Protein AF-A0A6G8BZD3-F1 (afdb_monomer_lite)

Radius of gyration: 22.57 Å; chains: 1; bounding box: 46×23×69 Å

Sequence (171 aa):
MNISAGTRIGGVKNSGDALTTGIAVEINNLGTISGGGGKGGWGETTYVDRAGVSDRMYGTGGGGGDGQGFNDASSLSVVPATGGGAGTYVKQSGPVVGGTTAPSAQGGNGGGGGAWGVAGSAGQAGSVGGDYYAAGVSQAAISGTAPGNAVNGNSKVTWIAMGTRLGGLIN

Secondary structure (DSSP, 8-state):
-EE-TT-EEEPBTTT--S-B-SS-EEEEESSEEEPPPPPPPPPPEEEEEPTT---EEEEPPPPPPPPSEESSTT--PEEPP-PPPPPPEEE--S--SSSSS--EEEPPPPPPPP-TT-PPPPPPP-EEESS-SEEEEEE---PPPPPPPSEESGGGEEEEE--EEES-EE-

Structure (mmCIF, N/CA/C/O backbone):
data_AF-A0A6G8BZD3-F1
#
_entry.id   AF-A0A6G8BZD3-F1
#
loop_
_atom_site.group_PDB
_atom_site.id
_atom_site.type_symbol
_atom_site.label_atom_id
_atom_site.label_alt_id
_atom_site.label_comp_id
_atom_site.label_asym_id
_atom_site.label_entity_id
_atom_site.label_seq_id
_atom_sit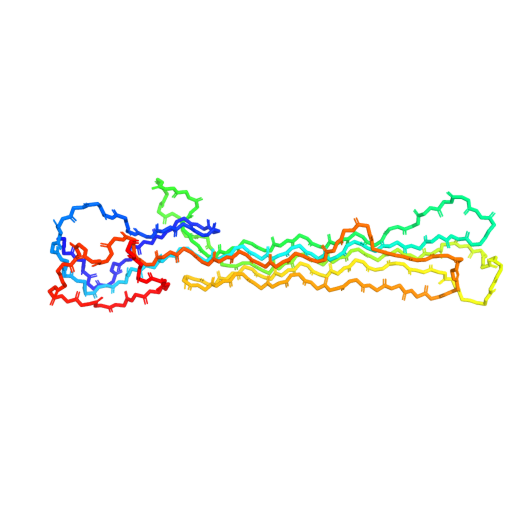e.pdbx_PDB_ins_code
_atom_site.Cartn_x
_atom_site.Cartn_y
_atom_site.Cartn_z
_atom_site.occupancy
_atom_site.B_iso_or_equiv
_atom_site.auth_seq_id
_atom_site.auth_comp_id
_atom_site.auth_asym_id
_atom_site.auth_atom_id
_atom_site.pdbx_PDB_model_num
ATOM 1 N N . MET A 1 1 ? -15.707 0.161 27.198 1.00 89.62 1 MET A N 1
ATOM 2 C CA . MET A 1 1 ? -16.344 0.309 25.870 1.00 89.62 1 MET A CA 1
ATOM 3 C C . MET A 1 1 ? -17.023 -1.001 25.498 1.00 89.62 1 MET A C 1
ATOM 5 O O . MET A 1 1 ? -16.377 -2.036 25.573 1.00 89.62 1 MET A O 1
ATOM 9 N N . ASN A 1 2 ? -18.301 -0.961 25.113 1.00 94.00 2 ASN A N 1
ATOM 10 C CA . ASN A 1 2 ? -19.038 -2.127 24.614 1.00 94.00 2 ASN A CA 1
ATOM 11 C C . ASN A 1 2 ? -19.233 -1.984 23.100 1.00 94.00 2 ASN A C 1
ATOM 13 O O . ASN A 1 2 ? -19.774 -0.974 22.658 1.00 94.00 2 ASN A O 1
ATOM 17 N N . ILE A 1 3 ? -18.798 -2.974 22.322 1.00 95.00 3 ILE A N 1
ATOM 18 C CA . ILE A 1 3 ? -18.947 -3.008 20.862 1.00 95.00 3 ILE A CA 1
ATOM 19 C C . ILE A 1 3 ? -19.894 -4.156 20.531 1.00 95.00 3 ILE A C 1
ATOM 21 O O . ILE A 1 3 ? -19.581 -5.311 20.815 1.00 95.00 3 ILE A O 1
ATOM 25 N N . SER A 1 4 ? -21.055 -3.842 19.958 1.00 94.75 4 SER A N 1
ATOM 26 C CA . SER A 1 4 ? -22.074 -4.836 19.616 1.00 94.75 4 SER A CA 1
ATOM 27 C C . SER A 1 4 ? -21.682 -5.709 18.427 1.00 94.75 4 SER A C 1
ATOM 29 O O . SER A 1 4 ? -20.919 -5.305 17.545 1.00 94.75 4 SER A O 1
ATOM 31 N N . ALA A 1 5 ? -22.276 -6.903 18.373 1.00 90.19 5 ALA A N 1
ATOM 32 C CA . ALA A 1 5 ? -22.236 -7.749 17.190 1.00 90.19 5 ALA A CA 1
ATOM 33 C C . ALA A 1 5 ? -22.790 -6.979 15.976 1.00 90.19 5 ALA A C 1
ATOM 35 O O . ALA A 1 5 ? -23.828 -6.327 16.065 1.00 90.19 5 ALA A O 1
ATOM 36 N N . GLY A 1 6 ? -22.066 -7.011 14.856 1.00 89.12 6 GLY A N 1
ATOM 37 C CA . GLY A 1 6 ? -22.382 -6.236 13.648 1.00 89.12 6 GLY A CA 1
ATOM 38 C C . GLY A 1 6 ? -21.760 -4.835 13.590 1.00 89.12 6 GLY A C 1
ATOM 39 O O . GLY A 1 6 ? -21.728 -4.234 12.519 1.00 89.12 6 GLY A O 1
ATOM 40 N N . THR A 1 7 ? -21.197 -4.324 14.690 1.00 93.50 7 THR A N 1
ATOM 41 C CA . THR A 1 7 ? -20.481 -3.040 14.690 1.00 93.50 7 THR A CA 1
ATOM 42 C C . THR A 1 7 ? -19.028 -3.216 14.257 1.00 93.50 7 THR A C 1
ATOM 44 O O . THR A 1 7 ? -18.340 -4.151 14.678 1.00 93.50 7 THR A O 1
ATOM 47 N N . ARG A 1 8 ? -18.540 -2.271 13.444 1.00 93.38 8 ARG A N 1
ATOM 48 C CA . ARG A 1 8 ? -17.123 -2.123 13.109 1.00 93.38 8 ARG A CA 1
ATOM 49 C C . ARG A 1 8 ? -16.591 -0.798 13.645 1.00 93.38 8 ARG A C 1
ATOM 51 O O . ARG A 1 8 ? -17.110 0.252 13.285 1.00 93.38 8 ARG A O 1
ATOM 58 N N . ILE A 1 9 ? -15.518 -0.865 14.425 1.00 94.56 9 ILE A N 1
ATOM 59 C CA . ILE A 1 9 ? -14.595 0.256 14.621 1.00 94.56 9 ILE A CA 1
ATOM 60 C C . ILE A 1 9 ? -13.460 0.058 13.622 1.00 94.56 9 ILE A C 1
ATOM 62 O O . ILE A 1 9 ? -12.930 -1.047 13.490 1.00 94.56 9 ILE A O 1
ATOM 66 N N . GLY A 1 10 ? -13.102 1.094 12.877 1.00 95.56 10 GLY A N 1
ATOM 67 C CA . GLY A 1 10 ? -12.102 0.969 11.829 1.00 95.56 10 GLY A CA 1
ATOM 68 C C . GLY A 1 10 ? -11.265 2.221 11.668 1.00 95.56 10 GLY A C 1
ATOM 69 O O . GLY A 1 10 ? -11.707 3.314 12.005 1.00 95.56 10 GLY A O 1
ATOM 70 N N . GLY A 1 11 ? -10.055 2.036 11.159 1.00 97.19 11 GLY A N 1
ATOM 71 C CA . GLY A 1 11 ? -9.156 3.126 10.823 1.00 97.19 11 GLY A CA 1
ATOM 72 C C . GLY A 1 11 ? -9.443 3.773 9.467 1.00 97.19 11 GLY A C 1
ATOM 73 O O . GLY A 1 11 ? -10.165 3.243 8.615 1.00 97.19 11 GLY A O 1
ATOM 74 N N . VAL A 1 12 ? -8.834 4.937 9.258 1.00 97.56 12 VAL A N 1
ATOM 75 C CA . VAL A 1 12 ? -8.816 5.624 7.959 1.00 97.56 12 VAL A CA 1
ATOM 76 C C . VAL A 1 12 ? -8.034 4.788 6.942 1.00 97.56 12 VAL A C 1
ATOM 78 O O . VAL A 1 12 ? -7.078 4.095 7.299 1.00 97.56 12 VAL A O 1
ATOM 81 N N . LYS A 1 13 ? -8.438 4.833 5.670 1.00 97.12 13 LYS A N 1
ATOM 82 C CA . LYS A 1 13 ? -7.717 4.164 4.578 1.00 97.12 13 LYS A CA 1
ATOM 83 C C . LYS A 1 13 ? -6.250 4.593 4.528 1.00 97.12 13 LYS A C 1
ATOM 85 O O . LYS A 1 13 ? -5.913 5.698 4.944 1.00 97.12 13 LYS A O 1
ATOM 90 N N . ASN A 1 14 ? -5.395 3.749 3.953 1.00 97.50 14 ASN A N 1
ATOM 91 C CA . ASN A 1 14 ? -3.958 4.005 3.830 1.00 97.50 14 ASN A CA 1
ATOM 92 C C . ASN A 1 14 ? -3.271 4.173 5.200 1.00 97.50 14 ASN A C 1
ATOM 94 O O . ASN A 1 14 ? -2.586 5.165 5.427 1.00 97.50 14 ASN A O 1
ATOM 98 N N . SER A 1 15 ? -3.428 3.170 6.074 1.00 95.69 15 SER A N 1
ATOM 99 C CA . SER A 1 15 ? -2.678 3.003 7.338 1.00 95.69 15 SER A CA 1
ATOM 100 C C . SER A 1 15 ? -3.249 3.627 8.627 1.00 95.69 15 SER A C 1
ATOM 102 O O . SER A 1 15 ? -2.526 3.718 9.614 1.00 95.69 15 SER A O 1
ATOM 104 N N . GLY A 1 16 ? -4.523 4.028 8.689 1.00 97.19 16 GLY A N 1
ATOM 105 C CA . GLY A 1 16 ? -5.098 4.572 9.929 1.00 97.19 16 GLY A CA 1
ATOM 106 C C . GLY A 1 16 ? -5.303 3.517 11.025 1.00 97.19 16 GLY A C 1
ATOM 107 O O . GLY A 1 16 ? -5.846 2.447 10.758 1.00 97.19 16 GLY A O 1
ATOM 108 N N . ASP A 1 17 ? -4.929 3.817 12.269 1.00 97.69 17 ASP A N 1
ATOM 109 C CA . ASP A 1 17 ? -5.267 2.978 13.427 1.00 97.69 17 ASP A CA 1
ATOM 110 C C . ASP A 1 17 ? -6.777 3.049 13.724 1.00 97.69 17 ASP A C 1
ATOM 112 O O . ASP A 1 17 ? -7.412 4.084 13.521 1.00 97.69 17 ASP A O 1
ATOM 116 N N . ALA A 1 18 ? -7.372 1.952 14.200 1.00 96.38 18 ALA A N 1
ATOM 117 C CA . ALA A 1 18 ? -8.799 1.924 14.544 1.00 96.38 18 ALA A CA 1
ATOM 118 C C . ALA A 1 18 ? -9.091 2.427 15.959 1.00 96.38 18 ALA A C 1
ATOM 120 O O . ALA A 1 18 ? -10.108 3.075 16.195 1.00 96.38 18 ALA A O 1
ATOM 121 N N . LEU A 1 19 ? -8.216 2.097 16.906 1.00 95.38 19 LEU A N 1
ATOM 122 C CA . LEU A 1 19 ? -8.323 2.510 18.295 1.00 95.38 19 LEU A CA 1
ATOM 123 C C . LEU A 1 19 ? -6.937 2.875 18.814 1.00 95.38 19 LEU A C 1
ATOM 125 O O . LEU A 1 19 ? -6.023 2.054 18.758 1.00 95.38 19 LEU A O 1
ATOM 129 N N . THR A 1 20 ? -6.828 4.060 19.403 1.00 95.94 20 THR A N 1
ATOM 130 C CA . THR A 1 20 ? -5.627 4.512 20.106 1.00 95.94 20 THR A CA 1
ATOM 131 C C . THR A 1 20 ? -6.003 4.862 21.535 1.00 95.94 20 THR A C 1
ATOM 133 O O . THR A 1 20 ? -6.935 5.634 21.759 1.00 95.94 20 THR A O 1
ATOM 136 N N . THR A 1 21 ? -5.289 4.304 22.512 1.00 95.81 21 THR A N 1
ATOM 137 C CA . THR A 1 21 ? -5.482 4.644 23.924 1.00 95.81 21 THR A CA 1
ATOM 138 C C . THR A 1 21 ? -4.155 4.858 24.639 1.00 95.81 21 THR A C 1
ATOM 140 O O . THR A 1 21 ? -3.238 4.050 24.540 1.00 95.81 21 THR A O 1
ATOM 143 N N . GLY A 1 22 ? -4.065 5.950 25.399 1.00 95.81 22 GLY A N 1
ATOM 144 C CA . GLY A 1 22 ? -2.954 6.215 26.321 1.00 95.81 22 GLY A CA 1
ATOM 145 C C . GLY A 1 22 ? -3.276 5.872 27.778 1.00 95.81 22 GLY A C 1
ATOM 146 O O . GLY A 1 22 ? -2.416 6.007 28.646 1.00 95.81 22 GLY A O 1
ATOM 147 N N . ILE A 1 23 ? -4.510 5.448 28.063 1.00 96.25 23 ILE A N 1
ATOM 148 C CA . ILE A 1 23 ? -5.018 5.217 29.420 1.00 96.25 23 ILE A CA 1
ATOM 149 C C . ILE A 1 23 ? -5.613 3.819 29.554 1.00 96.25 23 ILE A C 1
ATOM 151 O O . ILE A 1 23 ? -5.975 3.187 28.560 1.00 96.25 23 ILE A O 1
ATOM 155 N N . ALA A 1 24 ? -5.713 3.346 30.798 1.00 97.62 24 ALA A N 1
ATOM 156 C CA . ALA A 1 24 ? -6.347 2.072 31.097 1.00 97.62 24 ALA A CA 1
ATOM 157 C C . ALA A 1 24 ? -7.824 2.098 30.675 1.00 97.62 24 ALA A C 1
ATOM 159 O O . ALA A 1 24 ? -8.573 2.985 31.088 1.00 97.62 24 ALA A O 1
ATOM 160 N N . VAL A 1 25 ? -8.235 1.134 29.855 1.00 96.88 25 VAL A N 1
ATOM 161 C CA . VAL A 1 25 ? -9.616 0.993 29.382 1.00 96.88 25 VAL A CA 1
ATOM 162 C C . VAL A 1 25 ? -10.051 -0.460 29.430 1.00 96.88 25 VAL A C 1
ATOM 164 O O . VAL A 1 25 ? -9.270 -1.366 29.160 1.00 96.88 25 VAL A O 1
ATOM 167 N N . GLU A 1 26 ? -11.329 -0.682 29.712 1.00 98.06 26 GLU A N 1
ATOM 168 C CA . GLU A 1 26 ? -11.944 -2.001 29.596 1.00 98.06 26 GLU A CA 1
ATOM 169 C C . GLU A 1 26 ? -12.758 -2.082 28.306 1.00 98.06 26 GLU A C 1
ATOM 171 O O . GLU A 1 26 ? -13.543 -1.174 28.004 1.00 98.06 26 GLU A O 1
ATOM 176 N N . ILE A 1 27 ? -12.588 -3.149 27.524 1.00 97.44 27 ILE A N 1
ATOM 177 C CA . ILE A 1 27 ? -13.272 -3.324 26.238 1.00 97.44 27 ILE A CA 1
ATOM 178 C C . ILE A 1 27 ? -13.949 -4.687 26.163 1.00 97.44 27 ILE A C 1
ATOM 180 O O . ILE A 1 27 ? -13.316 -5.731 26.288 1.00 97.44 27 ILE A O 1
ATOM 184 N N . ASN A 1 28 ? -15.247 -4.664 25.885 1.00 97.81 28 ASN A N 1
ATOM 185 C CA . ASN A 1 28 ? -16.045 -5.823 25.525 1.00 97.81 28 ASN A CA 1
ATOM 186 C C . ASN A 1 28 ? -16.345 -5.764 24.023 1.00 97.81 28 ASN A C 1
ATOM 188 O O . ASN A 1 28 ? -17.261 -5.056 23.594 1.00 97.81 28 ASN A O 1
ATOM 192 N N . ASN A 1 29 ? -15.531 -6.446 23.217 1.00 97.12 29 ASN A N 1
ATOM 193 C CA . ASN A 1 29 ? -15.680 -6.465 21.770 1.00 97.12 29 ASN A CA 1
ATOM 194 C C . ASN A 1 29 ? -16.446 -7.708 21.307 1.00 97.12 29 ASN A C 1
ATOM 196 O O . ASN A 1 29 ? -15.890 -8.804 21.269 1.00 97.12 29 ASN A O 1
ATOM 200 N N . LEU A 1 30 ? -17.702 -7.524 20.901 1.00 97.56 30 LEU A N 1
ATOM 201 C CA . LEU A 1 30 ? -18.504 -8.547 20.220 1.00 97.56 30 LEU A CA 1
ATOM 202 C C . LEU A 1 30 ? -18.568 -8.317 18.699 1.00 97.56 30 LEU A C 1
ATOM 204 O O . LEU A 1 30 ? -19.199 -9.093 17.984 1.00 97.56 30 LEU A O 1
ATOM 208 N N . GLY A 1 31 ? -17.937 -7.247 18.208 1.00 96.94 31 GLY A N 1
ATOM 209 C CA . GLY A 1 31 ? -17.882 -6.865 16.801 1.00 96.94 31 GLY A CA 1
ATOM 210 C C . GLY A 1 31 ? -16.475 -6.989 16.214 1.00 96.94 31 GLY A C 1
ATOM 211 O O . GLY A 1 31 ? -15.721 -7.922 16.518 1.00 96.94 31 GLY A O 1
ATOM 212 N N . THR A 1 32 ? -16.127 -6.032 15.350 1.00 97.38 32 THR A N 1
ATOM 213 C CA . THR A 1 32 ? -14.839 -5.994 14.648 1.00 97.38 32 THR A CA 1
ATOM 214 C C . THR A 1 32 ? -14.105 -4.678 14.895 1.00 97.38 32 THR A C 1
ATOM 216 O O . THR A 1 32 ? -14.668 -3.607 14.691 1.00 97.38 32 THR A O 1
ATOM 219 N N . ILE A 1 33 ? -12.826 -4.752 15.259 1.00 97.75 33 ILE A N 1
ATOM 220 C CA . ILE A 1 33 ? -11.905 -3.608 15.295 1.00 97.75 33 ILE A CA 1
ATOM 221 C C . ILE A 1 33 ? -10.877 -3.801 14.176 1.00 97.75 33 ILE A C 1
ATOM 223 O O . ILE A 1 33 ? -10.327 -4.893 14.025 1.00 97.75 33 ILE A O 1
ATOM 227 N N . SER A 1 34 ? -10.637 -2.808 13.323 1.00 97.69 34 SER A N 1
ATOM 228 C CA . SER A 1 34 ? -9.767 -3.008 12.155 1.00 97.69 34 SER A CA 1
ATOM 229 C C . SER A 1 34 ? -8.984 -1.783 11.735 1.00 97.69 34 SER A C 1
ATOM 231 O O . SER A 1 34 ? -9.573 -0.813 11.269 1.00 97.69 34 SER A O 1
ATOM 233 N N . GLY A 1 35 ? -7.659 -1.850 11.814 1.00 98.12 35 GLY A N 1
ATOM 234 C CA . GLY A 1 35 ? -6.822 -0.807 11.230 1.00 98.12 35 GLY A CA 1
ATOM 235 C C . GLY A 1 35 ? -7.028 -0.727 9.718 1.00 98.12 35 GLY A C 1
ATOM 236 O O . GLY A 1 35 ? -7.337 -1.732 9.075 1.00 98.12 35 GLY A O 1
ATOM 237 N N . GLY A 1 36 ? -6.895 0.463 9.143 1.00 98.19 36 GLY A N 1
ATOM 238 C CA . GLY A 1 36 ? -6.984 0.669 7.703 1.00 98.19 36 GLY A CA 1
ATOM 239 C C . GLY A 1 36 ? -5.951 -0.168 6.950 1.00 98.19 36 GLY A C 1
ATOM 240 O O . GLY A 1 36 ? -4.861 -0.445 7.446 1.00 98.19 36 GLY A O 1
ATOM 241 N N . GLY A 1 37 ? -6.287 -0.584 5.738 1.00 98.62 37 GLY A N 1
ATOM 242 C CA . GLY A 1 37 ? -5.349 -1.237 4.837 1.00 98.62 37 GLY A CA 1
ATOM 243 C C . GLY A 1 37 ? -4.225 -0.297 4.413 1.00 98.62 37 GLY A C 1
ATOM 244 O O . GLY A 1 37 ? -4.409 0.921 4.334 1.00 98.62 37 GLY A O 1
ATOM 245 N N . GLY A 1 38 ? -3.054 -0.865 4.144 1.00 98.50 38 GLY A N 1
ATOM 246 C CA . GLY A 1 38 ? -1.904 -0.123 3.638 1.00 98.50 38 GLY A CA 1
ATOM 247 C C . GLY A 1 38 ? -2.089 0.305 2.180 1.00 98.50 38 GLY A C 1
ATOM 248 O O . GLY A 1 38 ? -2.767 -0.369 1.402 1.00 98.50 38 GLY A O 1
ATOM 249 N N . LYS A 1 39 ? -1.473 1.422 1.795 1.00 98.44 39 LYS A N 1
ATOM 250 C CA . LYS A 1 39 ? -1.449 1.902 0.411 1.00 98.44 39 LYS A CA 1
ATOM 251 C C . LYS A 1 39 ? -0.517 1.031 -0.426 1.00 98.44 39 LYS A C 1
ATOM 253 O O . LYS A 1 39 ? 0.554 0.647 0.037 1.00 98.44 39 LYS A O 1
ATOM 258 N N . GLY A 1 40 ? -0.900 0.741 -1.662 1.00 98.62 40 GLY A N 1
ATOM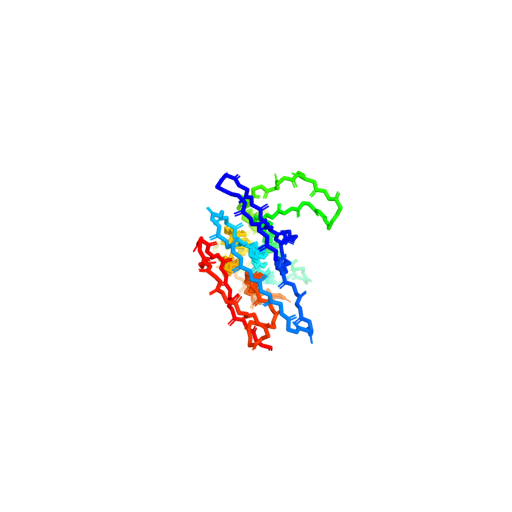 259 C CA . GLY A 1 40 ? -0.025 0.089 -2.627 1.00 98.62 40 GLY A CA 1
ATOM 260 C C . GLY A 1 40 ? 1.204 0.938 -2.961 1.00 98.62 40 GLY A C 1
ATOM 261 O O . GLY A 1 40 ? 1.167 2.169 -2.906 1.00 98.62 40 GLY A O 1
ATOM 262 N N . GLY A 1 41 ? 2.302 0.271 -3.299 1.00 98.31 41 GLY A N 1
ATOM 263 C CA . GLY A 1 41 ? 3.550 0.910 -3.698 1.00 98.31 41 GLY A CA 1
ATOM 264 C C . GLY A 1 41 ? 3.534 1.437 -5.136 1.00 98.31 41 GLY A C 1
ATOM 265 O O . GLY A 1 41 ? 2.703 1.032 -5.948 1.00 98.31 41 GLY A O 1
ATOM 266 N N . TRP A 1 42 ? 4.460 2.335 -5.468 1.00 98.25 42 TRP A N 1
ATOM 267 C CA . TRP A 1 42 ? 4.628 2.853 -6.832 1.00 98.25 42 TRP A CA 1
ATOM 268 C C . TRP A 1 42 ? 5.469 1.901 -7.679 1.00 98.25 42 TRP A C 1
ATOM 270 O O . TRP A 1 42 ? 6.456 1.351 -7.189 1.00 98.25 42 TRP A O 1
ATOM 280 N N . GLY A 1 43 ? 5.089 1.719 -8.943 1.00 98.44 43 GLY A N 1
ATOM 281 C CA . GLY A 1 43 ? 5.901 0.991 -9.913 1.00 98.44 43 GLY A CA 1
ATOM 282 C C . GLY A 1 43 ? 7.180 1.746 -10.275 1.00 98.44 43 GLY A C 1
ATOM 283 O O . GLY A 1 43 ? 7.268 2.964 -10.119 1.00 98.44 43 GLY A O 1
ATOM 284 N N . GLU A 1 44 ? 8.180 1.020 -10.760 1.00 98.44 44 GLU A N 1
ATOM 285 C CA . GLU A 1 44 ? 9.458 1.595 -11.185 1.00 98.44 44 GLU A CA 1
ATOM 286 C C . GLU A 1 44 ? 9.314 2.449 -12.455 1.00 98.44 44 GLU A C 1
ATOM 288 O O . GLU A 1 44 ? 8.588 2.078 -13.379 1.00 98.44 44 GLU A O 1
ATOM 293 N N . THR A 1 45 ? 10.043 3.563 -12.529 1.00 98.12 45 THR A N 1
ATOM 294 C CA . THR A 1 45 ? 10.233 4.324 -13.769 1.00 98.12 45 THR A CA 1
ATOM 295 C C . THR A 1 45 ? 11.587 3.986 -14.375 1.00 98.12 45 THR A C 1
ATOM 297 O O . THR A 1 45 ? 12.633 4.212 -13.756 1.00 98.12 45 THR A O 1
ATOM 300 N N . THR A 1 46 ? 11.559 3.483 -15.605 1.00 97.50 46 THR A N 1
ATOM 301 C CA . THR A 1 46 ? 12.744 3.111 -16.384 1.00 97.50 46 THR A CA 1
ATOM 302 C C . THR A 1 46 ? 12.941 4.063 -17.550 1.00 97.50 46 THR A C 1
ATOM 304 O O . THR A 1 46 ? 12.014 4.756 -17.982 1.00 97.50 46 THR A O 1
ATOM 307 N N . TYR A 1 47 ? 14.160 4.101 -18.073 1.00 95.62 47 TYR A N 1
ATOM 308 C CA . TYR A 1 47 ? 14.473 4.873 -19.261 1.00 95.62 47 TYR A CA 1
ATOM 309 C C . TYR A 1 47 ? 15.433 4.144 -20.192 1.00 95.62 47 TYR A C 1
ATOM 311 O O . TYR A 1 47 ? 16.218 3.291 -19.769 1.00 95.62 47 TYR A O 1
ATOM 319 N N . VAL A 1 48 ? 15.393 4.546 -21.460 1.00 94.19 48 VAL A N 1
ATOM 320 C CA . VAL A 1 48 ? 16.378 4.182 -22.481 1.00 94.19 48 VAL A CA 1
ATOM 321 C C . VAL A 1 48 ? 16.875 5.436 -23.198 1.00 94.19 48 VAL A C 1
ATOM 323 O O . VAL A 1 48 ? 16.089 6.325 -23.535 1.00 94.19 48 VAL A O 1
ATOM 326 N N . ASP A 1 49 ? 18.182 5.479 -23.438 1.00 89.25 49 ASP A N 1
ATOM 327 C CA . ASP A 1 49 ? 18.873 6.498 -24.221 1.00 89.25 49 ASP A CA 1
ATOM 328 C C . ASP A 1 49 ? 19.190 5.930 -25.609 1.00 89.25 49 ASP A C 1
ATOM 330 O O . ASP A 1 49 ? 19.688 4.806 -25.764 1.00 89.25 49 ASP A O 1
ATOM 334 N N . ARG A 1 50 ? 18.902 6.718 -26.643 1.00 77.69 50 ARG A N 1
ATOM 335 C CA . ARG A 1 50 ? 19.077 6.309 -28.038 1.00 77.69 50 ARG A CA 1
ATOM 336 C C . ARG A 1 50 ? 20.510 6.545 -28.523 1.00 77.69 50 ARG A C 1
ATOM 338 O O . ARG A 1 50 ? 21.111 7.584 -28.267 1.00 77.69 50 ARG A O 1
ATOM 345 N N . ALA A 1 51 ? 21.032 5.618 -29.326 1.00 69.19 51 ALA A N 1
ATOM 346 C CA . ALA A 1 51 ? 22.295 5.824 -30.028 1.00 69.19 51 ALA A CA 1
ATOM 347 C C . ALA A 1 51 ? 22.184 6.991 -31.029 1.00 69.19 51 ALA A C 1
ATOM 349 O O . ALA A 1 51 ? 21.331 6.990 -31.919 1.00 69.19 51 ALA A O 1
ATOM 350 N N . GLY A 1 52 ? 23.053 7.993 -30.881 1.00 65.25 52 GLY A N 1
ATOM 351 C CA . GLY A 1 52 ? 23.134 9.136 -31.797 1.00 65.25 52 GLY A CA 1
ATOM 352 C C . GLY A 1 52 ? 22.067 10.221 -31.606 1.00 65.25 52 GLY A C 1
ATOM 353 O O . GLY A 1 52 ? 21.999 11.129 -32.430 1.00 65.25 52 GLY A O 1
ATOM 354 N N . VAL A 1 53 ? 21.251 10.161 -30.544 1.00 66.94 53 VAL A N 1
ATOM 355 C CA . VAL A 1 53 ? 20.286 11.218 -30.190 1.00 66.94 53 VAL A CA 1
ATOM 356 C C . VAL A 1 53 ? 20.333 11.455 -28.683 1.00 66.94 53 VAL A C 1
ATOM 358 O O . VAL A 1 53 ? 20.242 10.508 -27.915 1.00 66.94 53 VAL A O 1
ATOM 361 N N . SER A 1 54 ? 20.438 12.711 -28.246 1.00 68.38 54 SER A N 1
ATOM 362 C CA . SER A 1 54 ? 20.498 13.087 -26.820 1.00 68.38 54 SER A CA 1
ATOM 363 C C . SER A 1 54 ? 19.152 13.004 -26.083 1.00 68.38 54 SER A C 1
ATOM 365 O O . SER A 1 54 ? 18.990 13.654 -25.054 1.00 68.38 54 SER A O 1
ATOM 367 N N . ASP A 1 55 ? 18.184 12.256 -26.611 1.00 78.00 55 ASP A N 1
ATOM 368 C CA . ASP A 1 55 ? 16.824 12.210 -26.079 1.00 78.00 55 ASP A CA 1
ATOM 369 C C . ASP A 1 55 ? 16.555 10.897 -25.338 1.00 78.00 55 ASP A C 1
ATOM 371 O O . ASP A 1 55 ? 16.980 9.818 -25.770 1.00 78.00 55 ASP A O 1
ATOM 375 N N . ARG A 1 56 ? 15.848 11.013 -24.213 1.00 89.38 56 ARG A N 1
ATOM 376 C CA . ARG A 1 56 ? 15.597 9.927 -23.265 1.00 89.38 56 ARG A CA 1
ATOM 377 C C . ARG A 1 56 ? 14.117 9.592 -23.244 1.00 89.38 56 ARG A C 1
ATOM 379 O O . ARG A 1 56 ? 13.283 10.432 -22.914 1.00 89.38 56 ARG A O 1
ATOM 386 N N . MET A 1 57 ? 13.793 8.336 -23.531 1.00 91.88 57 MET A N 1
ATOM 387 C CA . MET A 1 57 ? 12.421 7.838 -23.451 1.00 91.88 57 MET A CA 1
ATOM 388 C C . MET A 1 57 ? 12.180 7.198 -22.089 1.00 91.88 57 MET A C 1
ATOM 390 O O . MET A 1 57 ? 12.984 6.379 -21.646 1.00 91.88 57 MET A O 1
ATOM 394 N N . TYR A 1 58 ? 11.058 7.535 -21.457 1.00 95.19 58 TYR A N 1
ATOM 395 C CA . TYR A 1 58 ? 10.694 7.037 -20.133 1.00 95.19 58 TYR A CA 1
ATOM 396 C C . TYR A 1 58 ? 9.483 6.109 -20.198 1.00 95.19 58 TYR A C 1
ATOM 398 O O . TYR A 1 58 ? 8.453 6.465 -20.768 1.00 95.19 58 TYR A O 1
ATOM 406 N N . GLY A 1 59 ? 9.591 4.953 -19.548 1.00 97.12 59 GLY A N 1
ATOM 407 C CA . GLY A 1 59 ? 8.445 4.162 -19.119 1.00 97.12 59 GLY A CA 1
ATOM 408 C C . GLY A 1 59 ? 8.103 4.554 -17.685 1.00 97.12 59 GLY A C 1
ATOM 409 O O . GLY A 1 59 ? 8.820 4.180 -16.761 1.00 97.12 59 GLY A O 1
ATOM 410 N N . THR A 1 60 ? 7.047 5.342 -17.493 1.00 97.81 60 THR A N 1
ATOM 411 C CA . THR A 1 60 ? 6.625 5.867 -16.185 1.00 97.81 60 THR A CA 1
ATOM 412 C C . THR A 1 60 ? 5.961 4.784 -15.350 1.00 97.81 60 THR A C 1
ATOM 414 O O . THR A 1 60 ? 5.041 4.111 -15.815 1.00 97.81 60 THR A O 1
ATOM 417 N N . GLY A 1 61 ? 6.405 4.632 -14.104 1.00 98.12 61 GLY A N 1
ATOM 418 C CA . GLY A 1 61 ? 5.817 3.692 -13.157 1.00 98.12 61 GLY A CA 1
ATOM 419 C C . GLY A 1 61 ? 4.360 4.017 -12.815 1.00 98.12 61 GLY A C 1
ATOM 420 O O . GLY A 1 61 ? 3.968 5.180 -12.704 1.00 98.12 61 GLY A O 1
ATOM 421 N N . GLY A 1 62 ? 3.548 2.977 -12.639 1.00 98.38 62 GLY A N 1
ATOM 422 C CA . GLY A 1 62 ? 2.146 3.099 -12.253 1.00 98.38 62 GLY A CA 1
ATOM 423 C C . GLY A 1 62 ? 1.961 3.496 -10.784 1.00 98.38 62 GLY A C 1
ATOM 424 O O . GLY A 1 62 ? 2.746 3.120 -9.910 1.00 98.38 62 GLY A O 1
ATOM 425 N N . GLY A 1 63 ? 0.890 4.242 -10.499 1.00 98.06 63 GLY A N 1
ATOM 426 C CA . GLY A 1 63 ? 0.540 4.662 -9.140 1.00 98.06 63 GLY A CA 1
ATOM 427 C C . GLY A 1 63 ? 0.030 3.525 -8.257 1.00 98.06 63 GLY A C 1
ATOM 428 O O . GLY A 1 63 ? -0.663 2.627 -8.726 1.00 98.06 63 GLY A O 1
ATOM 429 N N . GLY A 1 64 ? 0.345 3.571 -6.963 1.00 98.19 64 GLY A N 1
ATOM 430 C CA . GLY A 1 64 ? -0.140 2.587 -5.995 1.00 98.19 64 GLY A CA 1
ATOM 431 C C . GLY A 1 64 ? -1.626 2.746 -5.651 1.00 98.19 64 GLY A C 1
ATOM 432 O O . GLY A 1 64 ? -2.113 3.866 -5.453 1.00 98.19 64 GLY A O 1
ATOM 433 N N . GLY A 1 65 ? -2.334 1.621 -5.532 1.00 98.38 65 GLY A N 1
ATOM 434 C CA . GLY A 1 65 ? -3.749 1.576 -5.156 1.00 98.38 65 GLY A CA 1
ATOM 435 C C . GLY A 1 65 ? -3.994 2.037 -3.717 1.00 98.38 65 GLY A C 1
ATOM 436 O O . GLY A 1 65 ? -3.106 1.982 -2.866 1.00 98.38 65 GLY A O 1
ATOM 437 N N . ASP A 1 66 ? -5.197 2.517 -3.426 1.00 98.31 66 ASP A N 1
ATOM 438 C CA . ASP A 1 66 ? -5.622 2.831 -2.060 1.00 98.31 66 ASP A CA 1
ATOM 439 C C . ASP A 1 66 ? -5.954 1.557 -1.275 1.00 98.31 66 ASP A C 1
ATOM 441 O O . ASP A 1 66 ? -6.608 0.649 -1.796 1.00 98.31 66 ASP A O 1
ATOM 445 N N . GLY A 1 67 ? -5.517 1.505 -0.017 1.00 98.38 67 GLY A N 1
ATOM 446 C CA . GLY A 1 67 ? -5.932 0.496 0.951 1.00 98.38 67 GLY A CA 1
ATOM 447 C C . GLY A 1 67 ? -7.376 0.706 1.405 1.00 98.38 67 GLY A C 1
ATOM 448 O O . GLY A 1 67 ? -7.940 1.790 1.278 1.00 98.38 67 GLY A O 1
ATOM 449 N N . GLN A 1 68 ? -7.989 -0.339 1.950 1.00 98.31 68 GLN A N 1
ATOM 450 C CA . GLN A 1 68 ? -9.357 -0.281 2.457 1.00 98.31 68 GLN A CA 1
ATOM 451 C C . GLN A 1 68 ? -9.436 0.543 3.748 1.00 98.31 68 GLN A C 1
ATOM 453 O O . GLN A 1 68 ? -8.568 0.430 4.608 1.00 98.31 68 GLN A O 1
ATOM 458 N N . GLY A 1 69 ? -10.488 1.333 3.941 1.00 97.81 69 GLY A N 1
ATOM 459 C CA . GLY A 1 69 ? -10.657 2.061 5.198 1.00 97.81 69 GLY A CA 1
ATOM 460 C C . GLY A 1 69 ? -11.830 3.025 5.205 1.00 97.81 69 GLY A C 1
ATOM 461 O O . GLY A 1 69 ? -12.543 3.136 4.210 1.00 97.81 69 GLY A O 1
ATOM 462 N N . PHE A 1 70 ? -12.015 3.763 6.298 1.00 97.44 70 PHE A N 1
ATOM 463 C CA . PHE A 1 70 ? -12.863 4.956 6.254 1.00 97.44 70 PHE A CA 1
ATOM 464 C C . PHE A 1 70 ? -12.191 6.045 5.418 1.00 97.44 70 PHE A C 1
ATOM 466 O O . PHE A 1 70 ? -10.962 6.142 5.397 1.00 97.44 70 PHE A O 1
ATOM 473 N N . ASN A 1 71 ? -12.980 6.845 4.702 1.00 95.44 71 ASN A N 1
ATOM 474 C CA . ASN A 1 71 ? -12.431 7.888 3.833 1.00 95.44 71 ASN A CA 1
ATOM 475 C C . ASN A 1 71 ? -11.595 8.924 4.607 1.00 95.44 71 ASN A C 1
ATOM 477 O O . ASN A 1 71 ? -10.538 9.342 4.144 1.00 95.44 71 ASN A O 1
ATOM 481 N N . ASP A 1 72 ? -12.068 9.292 5.793 1.00 93.25 72 ASP A N 1
ATOM 482 C CA . ASP A 1 72 ? -11.437 10.206 6.739 1.00 93.25 72 ASP A CA 1
ATOM 483 C C . ASP A 1 72 ? -11.959 9.901 8.155 1.00 93.25 72 ASP A C 1
ATOM 485 O O . ASP A 1 72 ? -12.882 9.103 8.326 1.00 93.25 72 ASP A O 1
ATOM 489 N N . ALA A 1 73 ? -11.365 10.524 9.175 1.00 86.38 73 ALA A N 1
ATOM 490 C CA . ALA A 1 73 ? -11.664 10.239 10.582 1.00 86.38 73 ALA A CA 1
ATOM 491 C C . ALA A 1 73 ? -13.096 10.616 11.016 1.00 86.38 73 ALA A C 1
ATOM 493 O O . ALA A 1 73 ? -13.551 10.182 12.071 1.00 86.38 73 ALA A O 1
ATOM 494 N N . SER A 1 74 ? -13.797 11.424 10.218 1.00 88.19 74 SER A N 1
ATOM 495 C CA . SER A 1 74 ? -15.169 11.879 10.470 1.00 88.19 74 SER A CA 1
ATOM 496 C C . SER A 1 74 ? -16.215 11.199 9.583 1.00 88.19 74 SER A C 1
ATOM 498 O O . SER A 1 74 ? -17.405 11.493 9.695 1.00 88.19 74 SER A O 1
ATOM 500 N N . SER A 1 75 ? -15.795 10.286 8.708 1.00 86.88 75 SER A N 1
ATOM 501 C CA . SER A 1 75 ? -16.652 9.674 7.703 1.00 86.88 75 SER A CA 1
ATOM 502 C C . SER A 1 75 ? -17.052 8.257 8.092 1.00 86.88 75 SER A C 1
ATOM 504 O O . SER A 1 75 ? -16.223 7.445 8.491 1.00 86.88 75 SER A O 1
ATOM 506 N N . LEU A 1 76 ? -18.332 7.930 7.894 1.00 88.88 76 LEU A N 1
ATOM 507 C CA . LEU A 1 76 ? -18.833 6.552 7.959 1.00 88.88 76 LEU A CA 1
ATOM 508 C C . LEU A 1 76 ? -18.724 5.829 6.606 1.00 88.88 76 LEU A C 1
ATOM 510 O O . LEU A 1 76 ? -19.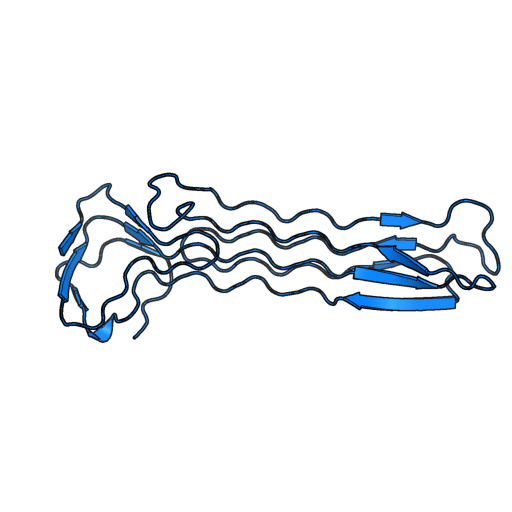075 4.653 6.501 1.00 88.88 76 LEU A O 1
ATOM 514 N N . SER A 1 77 ? -18.246 6.516 5.564 1.00 95.56 77 SER A N 1
ATOM 515 C CA . SER A 1 77 ? -18.073 5.928 4.241 1.00 95.56 77 SER A CA 1
ATOM 516 C C . SER A 1 77 ? -16.825 5.058 4.208 1.00 95.56 77 SER A C 1
ATOM 518 O O . SER A 1 77 ? -15.704 5.543 4.385 1.00 95.56 77 SER A O 1
ATOM 520 N N . VAL A 1 78 ? -17.023 3.773 3.921 1.00 95.62 78 VAL A N 1
ATOM 521 C CA . VAL A 1 78 ? -15.935 2.819 3.709 1.00 95.62 78 VAL A CA 1
ATOM 522 C C . VAL A 1 78 ? -15.524 2.834 2.242 1.00 95.62 78 VAL A C 1
ATOM 524 O O . VAL A 1 78 ? -16.340 2.617 1.350 1.00 95.62 78 VAL A O 1
ATOM 527 N N . VAL A 1 79 ? -14.237 3.049 2.006 1.00 97.38 79 VAL A N 1
ATOM 528 C CA . VAL A 1 79 ? -13.596 2.932 0.699 1.00 97.38 79 VAL A CA 1
ATOM 529 C C . VAL A 1 79 ? -12.991 1.528 0.588 1.00 97.38 79 VAL A C 1
ATOM 531 O O . VAL A 1 79 ? -12.251 1.123 1.491 1.00 97.38 79 VAL A O 1
ATOM 534 N N . PRO A 1 80 ? -13.306 0.752 -0.465 1.00 97.81 80 PRO A N 1
ATOM 535 C CA . PRO A 1 80 ? -12.697 -0.555 -0.687 1.00 97.81 80 PRO A CA 1
ATOM 536 C C . PRO A 1 80 ? -11.221 -0.422 -1.087 1.00 97.81 80 PRO A C 1
ATOM 538 O O . PRO A 1 80 ? -10.800 0.610 -1.605 1.00 97.81 80 PRO A O 1
ATOM 541 N N . ALA A 1 81 ? -10.444 -1.490 -0.890 1.00 97.94 81 ALA A N 1
ATOM 542 C CA . ALA A 1 81 ? -9.102 -1.563 -1.460 1.00 97.94 81 ALA A CA 1
ATOM 543 C C . ALA A 1 81 ? -9.172 -1.526 -2.995 1.00 97.94 81 ALA A C 1
ATOM 545 O O . ALA A 1 81 ? -10.095 -2.081 -3.597 1.00 97.94 81 ALA A O 1
ATOM 546 N N . THR A 1 82 ? -8.184 -0.898 -3.626 1.00 98.56 82 THR A N 1
ATOM 547 C CA . THR A 1 82 ? -8.100 -0.768 -5.088 1.00 98.56 82 THR A CA 1
ATOM 548 C C . THR A 1 82 ? -6.784 -1.324 -5.622 1.00 98.56 82 THR A C 1
ATOM 550 O O . THR A 1 82 ? -5.765 -1.348 -4.927 1.00 98.56 82 THR A O 1
ATOM 553 N N . GLY A 1 83 ? -6.807 -1.796 -6.870 1.00 98.12 83 GLY A N 1
ATOM 554 C CA . GLY A 1 83 ? -5.595 -2.191 -7.587 1.00 98.12 83 GLY A CA 1
ATOM 555 C C . GLY A 1 83 ? -4.697 -0.988 -7.887 1.00 98.12 83 GLY A C 1
ATOM 556 O O . GLY A 1 83 ? -5.166 0.148 -7.940 1.00 98.12 83 GLY A O 1
ATOM 557 N N . GLY A 1 84 ? -3.403 -1.242 -8.081 1.00 97.94 84 GLY A N 1
ATOM 558 C CA . GLY A 1 84 ? -2.482 -0.230 -8.592 1.00 97.94 84 GLY A CA 1
ATOM 559 C C . GLY A 1 84 ? -2.708 0.050 -10.078 1.00 97.94 84 GLY A C 1
ATOM 560 O O . GLY A 1 84 ? -3.281 -0.763 -10.805 1.00 97.94 84 GLY A O 1
ATOM 561 N N . GLY A 1 85 ? -2.258 1.217 -10.526 1.00 98.19 85 GLY A N 1
ATOM 562 C CA . GLY A 1 85 ? -2.267 1.603 -11.931 1.00 98.19 85 GLY A CA 1
ATOM 563 C C . GLY A 1 85 ? -1.194 0.866 -12.731 1.00 98.19 85 GLY A C 1
ATOM 564 O O . GLY A 1 85 ? -0.137 0.512 -12.204 1.00 98.19 85 GLY A O 1
ATOM 565 N N . ALA A 1 86 ? -1.450 0.663 -14.021 1.00 98.00 86 ALA A N 1
ATOM 566 C CA . ALA A 1 86 ? -0.440 0.150 -14.937 1.00 98.00 86 ALA A CA 1
ATOM 567 C C . ALA A 1 86 ? 0.666 1.191 -15.175 1.00 98.00 86 ALA A C 1
ATOM 569 O O . ALA A 1 86 ? 0.392 2.393 -15.208 1.00 98.00 86 ALA A O 1
ATOM 570 N N . GLY A 1 87 ? 1.904 0.726 -15.348 1.00 97.50 87 GLY A N 1
ATOM 571 C CA . GLY A 1 87 ? 2.983 1.570 -15.859 1.00 97.50 87 GLY A CA 1
ATOM 572 C C . GLY A 1 87 ? 2.792 1.888 -17.344 1.00 97.50 87 GLY A C 1
ATOM 573 O O . GLY A 1 87 ? 2.033 1.218 -18.049 1.00 97.50 87 GLY A O 1
ATOM 574 N N . THR A 1 88 ? 3.470 2.923 -17.836 1.00 98.19 88 THR A N 1
ATOM 575 C CA . THR A 1 88 ? 3.401 3.307 -19.249 1.00 98.19 88 THR A CA 1
ATOM 576 C C . THR A 1 88 ? 4.440 2.563 -20.075 1.00 98.19 88 THR A C 1
ATOM 578 O O . THR A 1 88 ? 5.519 2.209 -19.599 1.00 98.19 88 THR A O 1
ATOM 581 N N . TYR A 1 89 ? 4.106 2.327 -21.340 1.00 96.81 89 TYR A N 1
ATOM 582 C CA . TYR A 1 89 ? 5.012 1.760 -22.327 1.00 96.81 89 TYR A CA 1
ATOM 583 C C . TYR A 1 89 ? 5.323 2.808 -23.386 1.00 96.81 89 TYR A C 1
ATOM 585 O O . TYR A 1 89 ? 4.410 3.392 -23.972 1.00 96.81 89 TYR A O 1
ATOM 593 N N . VAL A 1 90 ? 6.608 3.014 -23.656 1.00 94.12 90 VAL A N 1
ATOM 594 C CA . VAL A 1 90 ? 7.082 3.883 -24.729 1.00 94.12 90 VAL A CA 1
ATOM 595 C C . VAL A 1 90 ? 8.047 3.098 -25.602 1.00 94.12 90 VAL A C 1
ATOM 597 O O . VAL A 1 90 ? 8.983 2.465 -25.118 1.00 94.12 90 VAL A O 1
ATOM 600 N N . LYS A 1 91 ? 7.822 3.159 -26.912 1.00 91.88 91 LYS A N 1
ATOM 601 C CA . LYS A 1 91 ? 8.689 2.576 -27.934 1.00 91.88 91 LYS A CA 1
ATOM 602 C C . LYS A 1 91 ? 9.063 3.650 -28.933 1.00 91.88 91 LYS A C 1
ATOM 604 O O . LYS A 1 91 ? 8.213 4.463 -29.303 1.00 91.88 91 LYS A O 1
ATOM 609 N N . GLN A 1 92 ? 10.306 3.617 -29.401 1.00 86.12 92 GLN A N 1
ATOM 610 C CA . GLN A 1 92 ? 10.735 4.517 -30.458 1.00 86.12 92 GLN A CA 1
ATOM 611 C C . GLN A 1 92 ? 9.825 4.367 -31.687 1.00 86.12 92 GLN A C 1
ATOM 613 O O . GLN A 1 92 ? 9.601 3.262 -32.186 1.00 86.12 92 GLN A O 1
ATOM 618 N N . SER A 1 93 ? 9.339 5.500 -32.190 1.00 78.94 93 SER A N 1
ATOM 619 C CA . SER A 1 93 ? 8.705 5.594 -33.501 1.00 78.94 93 SER A CA 1
ATOM 620 C C . SER A 1 93 ? 9.737 5.979 -34.572 1.00 78.94 93 SER A C 1
ATOM 622 O O . SER A 1 93 ? 10.701 6.704 -34.313 1.00 78.94 93 SER A O 1
ATOM 624 N N . GLY A 1 94 ? 9.550 5.470 -35.792 1.00 76.94 94 GLY A N 1
ATOM 625 C CA . GLY A 1 94 ? 10.437 5.738 -36.928 1.00 76.94 94 GLY A CA 1
ATOM 626 C C . GLY A 1 94 ? 11.630 4.774 -37.059 1.00 76.94 94 GLY A C 1
ATOM 627 O O . GLY A 1 94 ? 11.642 3.715 -36.429 1.00 76.94 94 GLY A O 1
ATOM 628 N N . PRO A 1 95 ? 12.618 5.102 -37.916 1.00 73.94 95 PRO A N 1
ATOM 629 C CA . PRO A 1 95 ? 13.733 4.210 -38.225 1.00 73.94 95 PRO A CA 1
ATOM 630 C C . PRO A 1 95 ? 14.602 3.890 -37.004 1.00 73.94 95 PRO A C 1
ATOM 632 O O . PRO A 1 95 ? 14.977 4.784 -36.235 1.00 73.94 95 PRO A O 1
ATOM 635 N N . VAL A 1 96 ? 14.980 2.619 -36.865 1.00 76.38 96 VAL A N 1
ATOM 636 C CA . VAL A 1 96 ? 15.993 2.191 -35.893 1.00 76.38 96 VAL A CA 1
ATOM 637 C C . VAL A 1 96 ? 17.348 2.713 -36.369 1.00 76.38 96 VAL A C 1
ATOM 639 O O . VAL A 1 96 ? 17.739 2.485 -37.511 1.00 76.38 96 VAL A O 1
ATOM 642 N N . VAL A 1 97 ? 18.049 3.457 -35.514 1.00 69.62 97 VAL A N 1
ATOM 643 C CA . VAL A 1 97 ? 19.374 4.014 -35.823 1.00 69.62 97 VAL A CA 1
ATOM 644 C C . VAL A 1 97 ? 20.379 3.392 -34.871 1.00 69.62 97 VAL A C 1
ATOM 646 O O . VAL A 1 97 ? 20.203 3.484 -33.660 1.00 69.62 97 VAL A O 1
ATOM 649 N N . GLY A 1 98 ? 21.415 2.760 -35.425 1.00 68.75 98 GLY A N 1
ATOM 650 C CA . GLY A 1 98 ? 22.447 2.079 -34.640 1.00 68.75 98 GLY A CA 1
ATOM 651 C C . GLY A 1 98 ? 22.070 0.673 -34.157 1.00 68.75 98 GLY A C 1
ATOM 652 O O . GLY A 1 98 ? 22.722 0.173 -33.249 1.00 68.75 98 GLY A O 1
ATOM 653 N N . GLY A 1 99 ? 21.051 0.034 -34.748 1.00 74.88 99 GLY A N 1
ATOM 654 C CA . GLY A 1 99 ? 20.591 -1.304 -34.364 1.00 74.88 99 GLY A CA 1
ATOM 655 C C . GLY A 1 99 ? 19.559 -1.904 -35.326 1.00 74.88 99 GLY A C 1
ATOM 656 O O . GLY A 1 99 ? 19.283 -1.351 -36.391 1.00 74.88 99 GLY A O 1
ATOM 657 N N . THR A 1 100 ? 18.987 -3.038 -34.929 1.00 81.00 100 THR A N 1
ATOM 658 C CA . THR A 1 100 ? 17.963 -3.818 -35.649 1.00 81.00 100 THR A CA 1
ATOM 659 C C . THR A 1 100 ? 16.577 -3.746 -35.001 1.00 81.00 100 THR A C 1
ATOM 661 O O . THR A 1 100 ? 15.570 -3.902 -35.690 1.00 81.00 100 THR A O 1
ATOM 664 N N . THR A 1 101 ? 16.504 -3.465 -33.696 1.00 86.88 101 THR A N 1
ATOM 665 C CA . THR A 1 101 ? 15.262 -3.443 -32.917 1.00 86.88 101 THR A CA 1
ATOM 666 C C . THR A 1 101 ? 15.061 -2.088 -32.249 1.00 86.88 101 THR A C 1
ATOM 668 O O . THR A 1 101 ? 15.951 -1.574 -31.580 1.00 86.88 101 THR A O 1
ATOM 671 N N . ALA A 1 102 ? 13.867 -1.510 -32.392 1.00 88.62 102 ALA A N 1
ATOM 672 C CA . ALA A 1 102 ? 13.542 -0.217 -31.794 1.00 88.62 102 ALA A CA 1
ATOM 673 C C . ALA A 1 102 ? 13.603 -0.273 -30.252 1.00 88.62 102 ALA A C 1
ATOM 675 O O . ALA A 1 102 ? 12.933 -1.137 -29.673 1.00 88.62 102 ALA A O 1
ATOM 676 N N . PRO A 1 103 ? 14.336 0.645 -29.592 1.00 91.69 103 PRO A N 1
ATOM 677 C CA . PRO A 1 103 ? 14.400 0.714 -28.142 1.00 91.69 103 PRO A CA 1
ATOM 678 C C . PRO A 1 103 ? 13.030 1.022 -27.537 1.00 91.69 103 PRO A C 1
ATOM 680 O O . PRO A 1 103 ? 12.216 1.762 -28.104 1.00 91.69 103 PRO A O 1
ATOM 683 N N . SER A 1 104 ? 12.786 0.462 -26.359 1.00 94.06 104 SER A N 1
ATOM 684 C CA . SER A 1 104 ? 11.571 0.682 -25.583 1.00 94.06 104 SER A CA 1
ATOM 685 C C . SER A 1 104 ? 11.849 0.703 -24.088 1.00 94.06 104 SER A C 1
ATOM 687 O O . SER A 1 104 ? 12.711 -0.034 -23.610 1.00 94.06 104 SER A O 1
ATOM 689 N N . ALA A 1 105 ? 11.058 1.486 -23.365 1.00 96.69 105 ALA A N 1
ATOM 690 C CA . ALA A 1 105 ? 11.015 1.510 -21.912 1.00 96.69 105 ALA A CA 1
ATOM 691 C C . ALA A 1 105 ? 9.580 1.251 -21.439 1.00 96.69 105 ALA A C 1
ATOM 693 O O . ALA A 1 105 ? 8.617 1.796 -21.986 1.00 96.69 105 ALA A O 1
ATOM 694 N N . GLN A 1 106 ? 9.443 0.413 -20.419 1.00 97.88 106 GLN A N 1
ATOM 695 C CA . GLN A 1 106 ? 8.187 0.091 -19.764 1.00 97.88 106 GLN A CA 1
ATOM 696 C C . GLN A 1 106 ? 8.310 0.365 -18.268 1.00 97.88 106 GLN A C 1
ATOM 698 O O . GLN A 1 106 ? 9.176 -0.198 -17.594 1.00 97.88 106 GLN A O 1
ATOM 703 N N . GLY A 1 107 ? 7.420 1.204 -17.747 1.00 98.44 107 GLY A N 1
ATOM 704 C CA . GLY A 1 107 ? 7.278 1.403 -16.314 1.00 98.44 107 GLY A CA 1
ATOM 705 C C . GLY A 1 107 ? 6.648 0.183 -15.653 1.00 98.44 107 GLY A C 1
ATOM 706 O O . GLY A 1 107 ? 5.811 -0.503 -16.245 1.00 98.44 107 GLY A O 1
ATOM 707 N N . GLY A 1 108 ? 7.042 -0.090 -14.415 1.00 98.50 108 GLY A N 1
ATOM 708 C CA . GLY A 1 108 ? 6.430 -1.142 -13.616 1.00 98.50 108 GLY A CA 1
ATOM 709 C C . GLY A 1 108 ? 5.004 -0.780 -13.196 1.00 98.50 108 GLY A C 1
ATOM 710 O O . GLY A 1 108 ? 4.645 0.394 -13.092 1.00 98.50 108 GLY A O 1
ATOM 711 N N . ASN A 1 109 ? 4.175 -1.785 -12.922 1.00 98.44 109 ASN A N 1
ATOM 712 C CA . ASN A 1 109 ? 2.832 -1.563 -12.379 1.00 98.44 109 ASN A CA 1
ATOM 713 C C . ASN A 1 109 ? 2.898 -1.135 -10.906 1.00 98.44 109 ASN A C 1
ATOM 715 O O . ASN A 1 109 ? 3.748 -1.613 -10.153 1.00 98.44 109 ASN A O 1
ATOM 719 N N . GLY A 1 110 ? 1.971 -0.281 -10.476 1.00 98.62 110 GLY A N 1
ATOM 720 C CA . GLY A 1 110 ? 1.768 0.013 -9.061 1.00 98.62 110 GLY A CA 1
ATOM 721 C C . GLY A 1 110 ? 1.223 -1.201 -8.306 1.00 98.62 110 GLY A C 1
ATOM 722 O O . GLY A 1 110 ? 0.510 -2.039 -8.862 1.00 98.62 110 GLY A O 1
ATOM 723 N N . GLY A 1 111 ? 1.543 -1.296 -7.018 1.00 98.56 111 GLY A N 1
ATOM 724 C CA . GLY A 1 111 ? 0.995 -2.316 -6.130 1.00 98.56 111 GLY A CA 1
ATOM 725 C C . GLY A 1 111 ? -0.464 -2.028 -5.767 1.00 98.56 111 GLY A C 1
ATOM 726 O O . GLY A 1 111 ? -0.896 -0.875 -5.741 1.00 98.56 111 GLY A O 1
ATOM 727 N N . GLY A 1 112 ? -1.237 -3.073 -5.468 1.00 98.62 112 GLY A N 1
ATOM 728 C CA . GLY A 1 112 ? -2.591 -2.929 -4.923 1.00 98.62 112 GLY A CA 1
ATOM 729 C C . GLY A 1 112 ? -2.586 -2.480 -3.460 1.00 98.62 112 GLY A C 1
ATOM 730 O O . GLY A 1 112 ? -1.667 -2.811 -2.708 1.00 98.62 112 GLY A O 1
ATOM 731 N N . GLY A 1 113 ? -3.617 -1.745 -3.048 1.00 98.69 113 GLY A N 1
ATOM 732 C CA . GLY A 1 113 ? -3.856 -1.458 -1.637 1.00 98.69 113 GLY A CA 1
ATOM 733 C C . GLY A 1 113 ? -4.297 -2.702 -0.864 1.00 98.69 113 GLY A C 1
ATOM 734 O O . GLY A 1 113 ? -4.881 -3.630 -1.426 1.00 98.69 113 GLY A O 1
ATOM 735 N N . GLY A 1 114 ? -4.003 -2.734 0.433 1.00 98.56 114 GLY A N 1
ATOM 736 C CA . GLY A 1 114 ? -4.365 -3.841 1.313 1.00 98.56 114 GLY A CA 1
ATOM 737 C C . GLY A 1 114 ? -5.816 -3.770 1.791 1.00 98.56 114 GLY A C 1
ATOM 738 O O . GLY A 1 114 ? -6.406 -2.693 1.888 1.00 98.56 114 GLY A O 1
ATOM 739 N N . ALA A 1 115 ? -6.394 -4.923 2.128 1.00 98.31 115 ALA A N 1
ATOM 740 C CA . ALA A 1 115 ? -7.643 -4.990 2.887 1.00 98.31 115 ALA A CA 1
ATOM 741 C C . ALA A 1 115 ? -7.451 -4.460 4.324 1.00 98.31 115 ALA A C 1
ATOM 743 O O . ALA A 1 115 ? -6.331 -4.175 4.747 1.00 98.31 115 ALA A O 1
ATOM 744 N N . TRP A 1 116 ? -8.536 -4.353 5.096 1.00 98.12 116 TRP A N 1
ATOM 745 C CA . TRP A 1 116 ? -8.483 -4.011 6.525 1.00 98.12 116 TRP A CA 1
ATOM 746 C C . TRP A 1 116 ? -7.387 -4.789 7.274 1.00 98.12 116 TRP A C 1
ATOM 748 O O . TRP A 1 116 ? -7.406 -6.019 7.302 1.00 98.12 116 TRP A O 1
ATOM 758 N N . GLY A 1 117 ? -6.451 -4.075 7.900 1.00 97.50 117 GLY A N 1
ATOM 759 C CA . GLY A 1 117 ? -5.363 -4.658 8.680 1.00 97.50 117 GLY A CA 1
ATOM 760 C C . GLY A 1 117 ? -4.272 -5.356 7.863 1.00 97.50 117 GLY A C 1
ATOM 761 O O . GLY A 1 117 ? -3.434 -6.034 8.453 1.00 97.50 117 GLY A O 1
ATOM 762 N N . VAL A 1 118 ? -4.266 -5.212 6.532 1.00 98.44 118 VAL A N 1
ATOM 763 C CA . VAL A 1 118 ? -3.297 -5.838 5.618 1.00 98.44 118 VAL A CA 1
ATOM 764 C C . VAL A 1 118 ? -2.459 -4.773 4.908 1.00 98.44 118 VAL A C 1
ATOM 766 O O . VAL A 1 118 ? -2.977 -3.735 4.492 1.00 98.44 118 VAL A O 1
ATOM 769 N N . ALA A 1 119 ? -1.153 -5.016 4.778 1.00 98.38 119 ALA A N 1
ATOM 770 C CA . ALA A 1 119 ? -0.238 -4.123 4.068 1.00 98.38 119 ALA A CA 1
ATOM 771 C C . ALA A 1 119 ? -0.618 -3.966 2.588 1.00 98.38 119 ALA A C 1
ATOM 773 O O . ALA A 1 119 ? -1.191 -4.873 1.980 1.00 98.38 119 ALA A O 1
ATOM 774 N N . GLY A 1 120 ? -0.250 -2.830 1.997 1.00 98.62 120 GLY A N 1
ATOM 775 C CA . GLY A 1 120 ? -0.287 -2.684 0.546 1.00 98.62 120 GLY A CA 1
ATOM 776 C C . GLY A 1 120 ? 0.786 -3.544 -0.122 1.00 98.62 120 GLY A C 1
ATOM 777 O O . GLY A 1 120 ? 1.852 -3.789 0.443 1.00 98.62 120 GLY A O 1
ATOM 778 N N . SER A 1 121 ? 0.520 -3.993 -1.345 1.00 98.56 121 SER A N 1
ATOM 779 C CA . SER A 1 121 ? 1.509 -4.719 -2.148 1.00 98.56 121 SER A CA 1
ATOM 780 C C . SER A 1 121 ? 2.582 -3.771 -2.683 1.00 98.56 121 SER A C 1
ATOM 782 O O . SER A 1 121 ? 2.324 -2.586 -2.906 1.00 98.56 121 SER A O 1
ATOM 784 N N . ALA A 1 122 ? 3.786 -4.290 -2.922 1.00 98.44 122 ALA A N 1
ATOM 785 C CA . ALA A 1 122 ? 4.849 -3.533 -3.575 1.00 98.44 122 ALA A CA 1
ATOM 786 C C . ALA A 1 122 ? 4.510 -3.216 -5.040 1.00 98.44 122 ALA A C 1
ATOM 788 O O . ALA A 1 122 ? 3.814 -3.989 -5.710 1.00 98.44 122 ALA A O 1
ATOM 789 N N . GLY A 1 123 ? 5.022 -2.084 -5.530 1.00 98.19 123 GLY A N 1
ATOM 790 C CA . GLY A 1 123 ? 5.098 -1.832 -6.965 1.00 98.19 123 GLY A CA 1
ATOM 791 C C . GLY A 1 123 ? 6.067 -2.799 -7.644 1.00 98.19 123 GLY A C 1
ATOM 792 O O . GLY A 1 123 ? 6.923 -3.405 -7.001 1.00 98.19 123 GLY A O 1
ATOM 793 N N . GLN A 1 124 ? 5.901 -2.972 -8.948 1.00 98.44 124 GLN A N 1
ATOM 794 C CA . GLN A 1 124 ? 6.698 -3.893 -9.750 1.00 98.44 124 GLN A CA 1
ATOM 795 C C . GLN A 1 124 ? 7.879 -3.175 -10.403 1.00 98.44 124 GLN A C 1
ATOM 797 O O . GLN A 1 124 ? 7.838 -1.962 -10.628 1.00 98.44 124 GLN A O 1
ATOM 802 N N . ALA A 1 125 ? 8.912 -3.948 -10.733 1.00 97.94 125 ALA A N 1
ATOM 803 C CA . ALA A 1 125 ? 10.014 -3.479 -11.561 1.00 97.94 125 ALA A CA 1
ATOM 804 C C . ALA A 1 125 ? 9.519 -3.118 -12.970 1.00 97.94 125 ALA A C 1
ATOM 806 O O . ALA A 1 125 ? 8.532 -3.674 -13.466 1.00 97.94 125 ALA A O 1
ATOM 807 N N . GLY A 1 126 ? 10.211 -2.176 -13.603 1.00 97.06 126 GLY A N 1
ATOM 808 C CA . GLY A 1 126 ? 10.007 -1.845 -15.003 1.00 97.06 126 GLY A CA 1
ATOM 809 C C . GLY A 1 126 ? 10.860 -2.747 -15.884 1.00 97.06 126 GLY A C 1
ATOM 810 O O . GLY A 1 126 ? 11.576 -3.630 -15.412 1.00 97.06 126 GLY A O 1
ATOM 811 N N . SER A 1 127 ? 10.790 -2.533 -17.190 1.00 96.88 127 SER A N 1
ATOM 812 C CA . SER A 1 127 ? 11.661 -3.233 -18.129 1.00 96.88 127 SER A CA 1
ATOM 813 C C . SER A 1 127 ? 12.083 -2.330 -19.275 1.00 96.88 127 SER A C 1
ATOM 815 O O . SER A 1 127 ? 11.447 -1.321 -19.575 1.00 96.88 127 SER A O 1
ATOM 817 N N . VAL A 1 128 ? 13.186 -2.700 -19.912 1.00 95.56 128 VAL A N 1
ATOM 818 C CA . VAL A 1 128 ? 13.687 -2.066 -21.129 1.00 95.56 128 VAL A CA 1
ATOM 819 C C . VAL A 1 128 ? 13.883 -3.136 -22.195 1.00 95.56 128 VAL A C 1
ATOM 821 O O . VAL A 1 128 ? 14.046 -4.315 -21.880 1.00 95.56 128 VAL A O 1
ATOM 824 N N . GLY A 1 129 ? 13.851 -2.739 -23.462 1.00 93.06 129 GLY A N 1
ATOM 825 C CA . GLY A 1 129 ? 14.017 -3.663 -24.580 1.00 93.06 129 GLY A CA 1
ATOM 826 C C . GLY A 1 129 ? 14.488 -2.971 -25.851 1.00 93.06 129 GLY A C 1
ATOM 827 O O . GLY A 1 129 ? 14.515 -1.743 -25.919 1.00 93.06 129 GLY A O 1
ATOM 828 N N . GLY A 1 130 ? 14.830 -3.775 -26.857 1.00 91.00 130 GLY A N 1
ATOM 829 C CA . GLY A 1 130 ? 15.390 -3.308 -28.126 1.00 91.00 130 GLY A CA 1
ATOM 830 C C . GLY A 1 130 ? 16.854 -2.882 -28.022 1.00 91.00 130 GLY A C 1
ATOM 831 O O . GLY A 1 130 ? 17.509 -3.128 -27.012 1.00 91.00 130 GLY A O 1
ATOM 832 N N . ASP A 1 131 ? 17.353 -2.243 -29.079 1.00 87.81 131 ASP A N 1
ATOM 833 C CA . ASP A 1 131 ? 18.740 -1.789 -29.152 1.00 87.81 131 ASP A CA 1
ATOM 834 C C . ASP A 1 131 ? 18.840 -0.350 -28.630 1.00 87.81 131 ASP A C 1
ATOM 836 O O . ASP A 1 131 ? 18.308 0.590 -29.228 1.00 87.81 131 ASP A O 1
ATOM 840 N N . TYR A 1 132 ? 19.516 -0.173 -27.496 1.00 88.06 132 TYR A N 1
ATOM 841 C CA . TYR A 1 132 ? 19.711 1.116 -26.828 1.00 88.06 132 TYR A CA 1
ATOM 842 C C . TYR A 1 132 ? 21.194 1.378 -26.552 1.00 88.06 132 TYR A C 1
ATOM 844 O O . TYR A 1 132 ? 21.992 0.451 -26.423 1.00 88.06 132 TYR A O 1
ATOM 852 N N . TYR A 1 133 ? 21.565 2.656 -26.443 1.00 87.38 133 TYR A N 1
ATOM 853 C CA . TYR A 1 133 ? 22.929 3.055 -26.080 1.00 87.38 133 TYR A CA 1
ATOM 854 C C . TYR A 1 133 ? 23.160 2.945 -24.572 1.00 87.38 133 TYR A C 1
ATOM 856 O O . TYR A 1 133 ? 24.182 2.432 -24.123 1.00 87.38 133 TYR A O 1
ATOM 864 N N . ALA A 1 134 ? 22.185 3.403 -23.791 1.00 89.94 134 ALA A N 1
ATOM 865 C CA . ALA A 1 134 ? 22.170 3.251 -22.346 1.00 89.94 134 ALA A CA 1
ATOM 866 C C . ALA A 1 134 ? 20.737 3.024 -21.866 1.00 89.94 134 ALA A C 1
ATOM 868 O O . ALA A 1 134 ? 19.774 3.382 -22.541 1.00 89.94 134 ALA A O 1
ATOM 869 N N . ALA A 1 135 ? 20.600 2.422 -20.694 1.00 93.38 135 ALA A N 1
ATOM 870 C CA . ALA A 1 135 ? 19.323 2.223 -20.034 1.00 93.38 135 ALA A CA 1
ATOM 871 C C . ALA A 1 135 ? 19.510 2.329 -18.526 1.00 93.38 135 ALA A C 1
ATOM 873 O O . ALA A 1 135 ? 20.619 2.150 -18.014 1.00 93.38 135 ALA A O 1
ATOM 874 N N . GLY A 1 136 ? 18.427 2.605 -17.814 1.00 93.81 136 GLY A N 1
ATOM 875 C CA . GLY A 1 136 ? 18.484 2.656 -16.366 1.00 93.81 136 GLY A CA 1
ATOM 876 C C . GLY A 1 136 ? 17.142 2.873 -15.700 1.00 93.81 136 GLY A C 1
ATOM 877 O O . GLY A 1 136 ? 16.082 2.872 -16.327 1.00 93.81 136 GLY A O 1
ATOM 878 N N . VAL A 1 137 ? 17.233 3.072 -14.391 1.00 96.12 137 VAL A N 1
ATOM 879 C CA . VAL A 1 137 ? 16.111 3.323 -13.495 1.00 96.12 137 VAL A CA 1
ATOM 880 C C . VAL A 1 137 ? 16.204 4.768 -13.030 1.00 96.12 137 VAL A C 1
ATOM 882 O O . VAL A 1 137 ? 17.210 5.161 -12.442 1.00 96.12 137 VAL A O 1
ATOM 885 N N . SER A 1 138 ? 15.173 5.571 -13.296 1.00 94.75 138 SER A N 1
ATOM 886 C CA . SER A 1 138 ? 15.094 6.941 -12.771 1.00 94.75 138 SER A CA 1
ATOM 887 C C . SER A 1 138 ? 14.369 6.999 -11.429 1.00 94.75 138 SER A C 1
ATOM 889 O O . SER A 1 138 ? 14.604 7.911 -10.642 1.00 94.75 138 SER A O 1
ATOM 891 N N . GLN A 1 139 ? 13.500 6.026 -11.157 1.00 95.94 139 GLN A N 1
ATOM 892 C CA . GLN A 1 139 ? 12.835 5.863 -9.871 1.00 95.94 139 GLN A CA 1
ATOM 893 C C . GLN A 1 139 ? 12.589 4.380 -9.624 1.00 95.94 139 GLN A C 1
ATOM 895 O O . GLN A 1 139 ? 11.856 3.764 -10.389 1.00 95.94 139 GLN A O 1
ATOM 900 N N . ALA A 1 140 ? 13.177 3.826 -8.564 1.00 97.06 140 ALA A N 1
ATOM 901 C CA . ALA A 1 140 ? 12.964 2.436 -8.174 1.00 97.06 140 ALA A CA 1
ATOM 902 C C . ALA A 1 140 ? 11.500 2.174 -7.788 1.00 97.06 140 ALA A C 1
ATOM 904 O O . ALA A 1 140 ? 10.804 3.081 -7.316 1.00 97.06 140 ALA A O 1
ATOM 905 N N . ALA A 1 141 ? 11.052 0.925 -7.938 1.00 97.25 141 ALA A N 1
ATOM 906 C CA . ALA A 1 141 ? 9.786 0.498 -7.354 1.00 97.25 141 ALA A CA 1
ATOM 907 C C . ALA A 1 141 ? 9.779 0.753 -5.838 1.00 97.25 141 ALA A C 1
ATOM 909 O O . ALA A 1 141 ? 10.781 0.558 -5.146 1.00 97.25 141 ALA A O 1
ATOM 910 N N . ILE A 1 142 ? 8.633 1.182 -5.319 1.00 97.50 142 ILE A N 1
ATOM 911 C CA . ILE A 1 142 ? 8.441 1.471 -3.898 1.00 97.50 142 ILE A CA 1
ATOM 912 C C . ILE A 1 142 ? 7.550 0.378 -3.307 1.00 97.50 142 ILE A C 1
ATOM 914 O O . ILE A 1 142 ? 6.576 -0.053 -3.927 1.00 97.50 142 ILE A O 1
ATOM 918 N N . SER A 1 143 ? 7.870 -0.072 -2.095 1.00 97.50 143 SER A N 1
ATOM 919 C CA . SER A 1 143 ? 7.009 -0.976 -1.329 1.00 97.50 143 SER A CA 1
ATOM 920 C C . SER A 1 143 ? 5.666 -0.323 -0.985 1.00 97.50 143 SER A C 1
ATOM 922 O O . SER A 1 143 ? 5.560 0.898 -0.871 1.00 97.50 143 SER A O 1
ATOM 924 N N . GLY A 1 144 ? 4.631 -1.139 -0.784 1.00 97.62 144 GLY A N 1
ATOM 925 C CA . GLY A 1 144 ? 3.399 -0.660 -0.165 1.00 97.62 144 GLY A CA 1
ATOM 926 C C . GLY A 1 144 ? 3.622 -0.257 1.294 1.00 97.62 144 GLY A C 1
ATOM 927 O O . GLY A 1 144 ? 4.622 -0.626 1.915 1.00 97.62 144 GLY A O 1
ATOM 928 N N . THR A 1 145 ? 2.691 0.511 1.852 1.00 98.06 145 THR A N 1
ATOM 929 C CA . THR A 1 145 ? 2.753 0.919 3.256 1.00 98.06 145 THR A CA 1
ATOM 930 C C . THR A 1 145 ? 2.214 -0.180 4.168 1.00 98.06 145 THR A C 1
ATOM 932 O O . THR A 1 145 ? 1.385 -1.009 3.772 1.00 98.06 145 THR A O 1
ATOM 935 N N . ALA A 1 146 ? 2.684 -0.183 5.416 1.00 97.81 146 ALA A N 1
ATOM 936 C CA . ALA A 1 146 ? 2.121 -1.019 6.469 1.00 97.81 146 ALA A CA 1
ATOM 937 C C . ALA A 1 146 ? 0.626 -0.699 6.673 1.00 97.81 146 ALA A C 1
ATOM 939 O O . ALA A 1 146 ? 0.209 0.435 6.429 1.00 97.81 146 ALA A O 1
ATOM 940 N N . PRO A 1 147 ? -0.201 -1.656 7.115 1.00 98.00 147 PRO A N 1
ATOM 941 C CA . PRO A 1 147 ? -1.558 -1.342 7.533 1.00 98.00 147 PRO A CA 1
ATOM 942 C C . PRO A 1 147 ? -1.553 -0.532 8.828 1.00 98.00 147 PRO A C 1
ATOM 944 O O . PRO A 1 147 ? -0.561 -0.495 9.554 1.00 98.00 147 PRO A O 1
ATOM 947 N N . GLY A 1 148 ? -2.699 0.058 9.139 1.00 98.06 148 GLY A N 1
ATOM 948 C CA 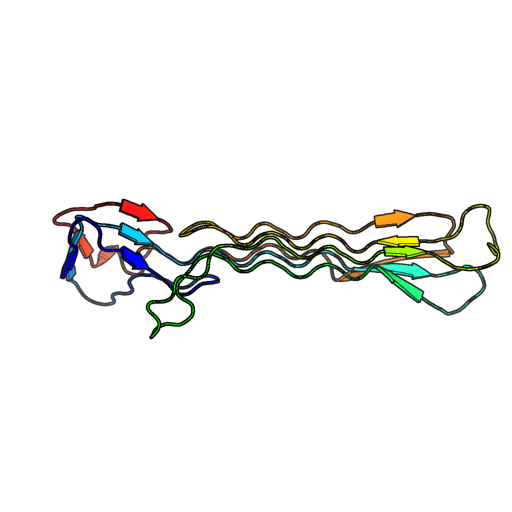. GLY A 1 148 ? -2.972 0.568 10.469 1.00 98.06 148 GLY A CA 1
ATOM 949 C C . GLY A 1 148 ? -3.198 -0.572 11.457 1.00 98.06 148 GLY A C 1
ATOM 950 O O . GLY A 1 148 ? -3.492 -1.719 11.094 1.00 98.06 148 GLY A O 1
ATOM 951 N N . ASN A 1 149 ? -3.095 -0.247 12.734 1.00 98.25 149 ASN A N 1
ATOM 952 C CA . ASN A 1 149 ? -3.290 -1.181 13.826 1.00 98.25 149 ASN A CA 1
ATOM 953 C C . ASN A 1 149 ? -4.772 -1.297 14.177 1.00 98.25 149 ASN A C 1
ATOM 955 O O . ASN A 1 149 ? -5.531 -0.326 14.128 1.00 98.25 149 ASN A O 1
ATOM 959 N N . ALA A 1 150 ? -5.191 -2.495 14.583 1.00 97.75 150 ALA A N 1
ATOM 960 C CA . ALA A 1 150 ? -6.490 -2.647 15.222 1.00 97.75 150 ALA A CA 1
ATOM 961 C C . ALA A 1 150 ? -6.495 -1.896 16.560 1.00 97.75 150 ALA A C 1
ATOM 963 O O . ALA A 1 150 ? -7.459 -1.205 16.870 1.00 97.75 150 ALA A O 1
ATOM 964 N N . VAL A 1 151 ? -5.412 -2.005 17.336 1.00 97.56 151 VAL A N 1
ATOM 965 C CA . VAL 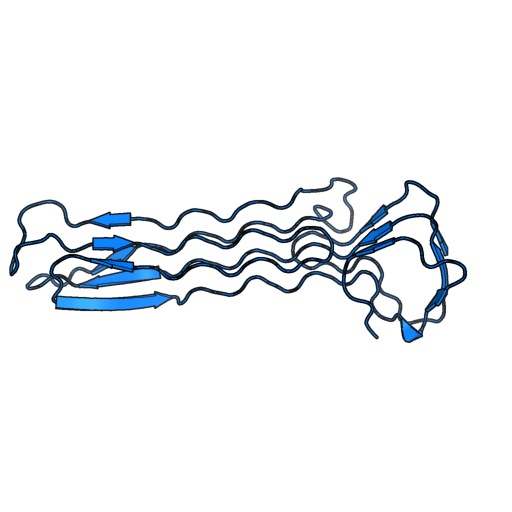A 1 151 ? -5.270 -1.304 18.617 1.00 97.56 151 VAL A CA 1
ATOM 966 C C . VAL A 1 151 ? -3.839 -0.826 18.807 1.00 97.56 151 VAL A C 1
ATOM 968 O O . VAL A 1 151 ? -2.899 -1.617 18.726 1.00 97.56 151 VAL A O 1
ATOM 971 N N . ASN A 1 152 ? -3.702 0.457 19.119 1.00 97.44 152 ASN A N 1
ATOM 972 C CA . ASN A 1 152 ? -2.477 1.107 19.552 1.00 97.44 152 ASN A CA 1
ATOM 973 C C . ASN A 1 152 ? -2.609 1.491 21.039 1.00 97.44 152 ASN A C 1
ATOM 975 O O . ASN A 1 152 ? -3.570 2.160 21.429 1.00 97.44 152 ASN A O 1
ATOM 979 N N . GLY A 1 153 ? -1.698 0.993 21.878 1.00 97.06 153 GLY A N 1
ATOM 980 C CA . GLY A 1 153 ? -1.809 1.032 23.340 1.00 97.06 153 GLY A CA 1
ATOM 981 C C . GLY A 1 153 ? -2.487 -0.204 23.949 1.00 97.06 153 GLY A C 1
ATOM 982 O O . GLY A 1 153 ? -3.124 -0.114 24.998 1.00 97.06 153 GLY A O 1
ATOM 983 N N . ASN A 1 154 ? -2.373 -1.378 23.318 1.00 97.38 154 ASN A N 1
ATOM 984 C CA . ASN A 1 154 ? -3.040 -2.615 23.745 1.00 97.38 154 ASN A CA 1
ATOM 985 C C . ASN A 1 154 ? -2.674 -3.046 25.180 1.00 97.38 154 ASN A C 1
ATOM 987 O O . ASN A 1 154 ? -3.510 -3.615 25.872 1.00 97.38 154 ASN A O 1
ATOM 991 N N . SER A 1 155 ? -1.473 -2.726 25.669 1.00 97.50 155 SER A N 1
ATOM 992 C CA . SER A 1 155 ? -1.056 -2.951 27.067 1.00 97.50 155 SER A CA 1
ATOM 993 C C . SER A 1 155 ? -1.906 -2.207 28.098 1.00 97.50 155 SER A C 1
ATOM 995 O O . SER A 1 155 ? -1.862 -2.537 29.282 1.00 97.50 155 SER A O 1
ATOM 997 N N . LYS A 1 156 ? -2.669 -1.197 27.671 1.00 97.69 156 LYS A N 1
ATOM 998 C CA . LYS A 1 156 ? -3.606 -0.446 28.511 1.00 97.69 156 LYS A CA 1
ATOM 999 C C . LYS A 1 156 ? -5.042 -0.958 28.387 1.00 97.69 156 LYS A C 1
ATOM 1001 O O . LYS A 1 156 ? -5.932 -0.409 29.027 1.00 97.69 156 LYS A O 1
ATOM 1006 N N . VAL A 1 157 ? -5.286 -1.992 27.583 1.00 97.62 157 VAL A N 1
ATOM 1007 C CA . VAL A 1 157 ? -6.622 -2.552 27.384 1.00 97.62 157 VAL A CA 1
ATOM 1008 C C . VAL A 1 157 ? -6.808 -3.809 28.224 1.00 97.62 157 VAL A C 1
ATOM 1010 O O . VAL A 1 157 ? -6.135 -4.819 28.023 1.00 97.62 157 VAL A O 1
ATOM 1013 N N . THR A 1 158 ? -7.802 -3.775 29.103 1.00 98.00 158 THR A N 1
ATOM 1014 C CA . THR A 1 158 ? -8.375 -4.971 29.718 1.00 98.00 158 THR A CA 1
ATOM 1015 C C . THR A 1 158 ? -9.511 -5.470 28.832 1.00 98.00 158 THR A C 1
ATOM 1017 O O . THR A 1 158 ? -10.519 -4.791 28.633 1.00 98.00 158 THR A O 1
ATOM 1020 N N . TRP A 1 159 ? -9.362 -6.668 28.278 1.00 97.12 159 TRP A N 1
ATOM 1021 C CA . TRP A 1 159 ? -10.359 -7.249 27.384 1.00 97.12 159 TRP A CA 1
ATOM 1022 C C . TRP A 1 159 ? -11.366 -8.098 28.158 1.00 97.12 159 TRP A C 1
ATOM 1024 O O . TRP A 1 159 ? -11.019 -9.142 28.699 1.00 97.12 159 TRP A O 1
ATOM 1034 N N . ILE A 1 160 ? -12.627 -7.672 28.151 1.00 97.75 160 ILE A N 1
ATOM 1035 C CA . ILE A 1 160 ? -13.774 -8.466 28.610 1.00 97.75 160 ILE A CA 1
ATOM 1036 C C . ILE A 1 160 ? -14.140 -9.497 27.532 1.00 97.75 160 ILE A C 1
ATOM 1038 O O . ILE A 1 160 ? -14.384 -10.662 27.829 1.00 97.75 160 ILE A O 1
ATOM 1042 N N . ALA A 1 161 ? -14.122 -9.076 26.264 1.00 96.12 161 ALA A N 1
ATOM 1043 C CA . ALA A 1 161 ? -14.222 -9.951 25.101 1.00 96.12 161 ALA A CA 1
ATOM 1044 C C . ALA A 1 161 ? -13.360 -9.400 23.964 1.00 96.12 161 ALA A C 1
ATOM 1046 O O . ALA A 1 161 ? -13.296 -8.188 23.757 1.00 96.12 161 ALA A O 1
ATOM 1047 N N . MET A 1 162 ? -12.700 -10.293 23.225 1.00 92.38 162 MET A N 1
ATOM 1048 C CA . MET A 1 162 ? -11.708 -9.924 22.209 1.00 92.38 162 MET A CA 1
ATOM 1049 C C . MET A 1 162 ? -12.312 -9.591 20.838 1.00 92.38 162 MET A C 1
ATOM 1051 O O . MET A 1 162 ? -11.765 -8.749 20.121 1.00 92.38 162 MET A O 1
ATOM 1055 N N . GLY A 1 163 ? -13.412 -10.254 20.467 1.00 94.75 163 GLY A N 1
ATOM 1056 C CA . GLY A 1 163 ? -14.051 -10.145 19.151 1.00 94.75 163 GLY A CA 1
ATOM 1057 C C . GLY A 1 163 ? -13.088 -10.356 17.976 1.00 94.75 163 GLY A C 1
ATOM 1058 O O . GLY A 1 163 ? -12.029 -10.975 18.116 1.00 94.75 163 GLY A O 1
ATOM 1059 N N . THR A 1 164 ? -13.444 -9.817 16.807 1.00 97.38 164 THR A N 1
ATOM 1060 C CA . THR A 1 164 ? -12.565 -9.833 15.626 1.00 97.38 164 THR A CA 1
ATOM 1061 C C . THR A 1 164 ? -11.656 -8.610 15.625 1.00 97.38 164 THR A C 1
ATOM 1063 O O . THR A 1 16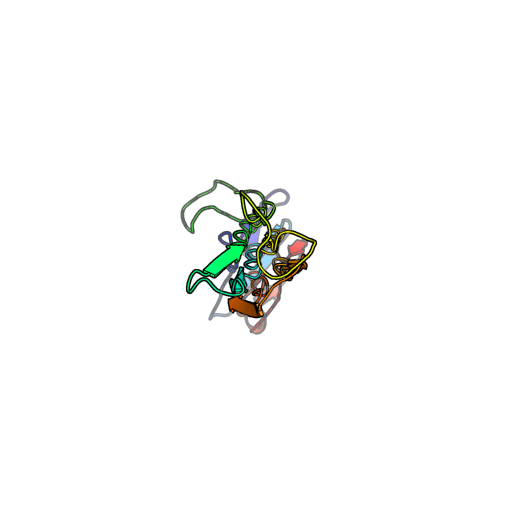4 ? -12.110 -7.485 15.843 1.00 97.38 164 THR A O 1
ATOM 1066 N N . ARG A 1 165 ? -10.363 -8.816 15.353 1.00 96.75 165 ARG A N 1
ATOM 1067 C CA . ARG A 1 165 ? -9.356 -7.752 15.254 1.00 96.75 165 ARG A CA 1
ATOM 1068 C C . ARG A 1 165 ? -8.517 -7.962 13.997 1.00 96.75 165 ARG A C 1
ATOM 1070 O O . ARG A 1 165 ? -7.948 -9.036 13.835 1.00 96.75 165 ARG A O 1
ATOM 1077 N N . LEU A 1 166 ? -8.477 -6.966 13.112 1.00 97.62 166 LEU A N 1
ATOM 1078 C CA . LEU A 1 166 ? -7.719 -7.012 11.855 1.00 97.62 166 LEU A CA 1
ATOM 1079 C C . LEU A 1 166 ? -6.645 -5.920 11.861 1.00 97.62 166 LEU A C 1
ATOM 1081 O O . LEU A 1 166 ? -6.966 -4.733 11.905 1.00 97.62 166 LEU A O 1
ATOM 1085 N N . GLY A 1 167 ? -5.380 -6.326 11.818 1.00 96.50 167 GLY A N 1
ATOM 1086 C CA . GLY A 1 167 ? -4.222 -5.445 11.982 1.00 96.50 167 GLY A CA 1
ATOM 1087 C C . GLY A 1 167 ? -3.504 -5.671 13.314 1.00 96.50 167 GLY A C 1
ATOM 1088 O O . GLY A 1 167 ? -3.897 -6.521 14.115 1.00 96.50 167 GLY A O 1
ATOM 1089 N N . GLY A 1 168 ? -2.428 -4.915 13.536 1.00 96.06 168 GLY A N 1
ATOM 1090 C CA . GLY A 1 168 ? -1.568 -5.061 14.710 1.00 96.06 168 GLY A CA 1
ATOM 1091 C C . GLY A 1 168 ? -2.258 -4.723 16.035 1.00 96.06 168 GLY A C 1
ATOM 1092 O O . GLY A 1 168 ? -3.187 -3.912 16.087 1.00 96.06 168 GLY A O 1
ATOM 1093 N N . LEU A 1 169 ? -1.775 -5.349 17.110 1.00 96.62 169 LEU A N 1
ATOM 1094 C CA . LEU A 1 169 ? -2.053 -4.975 18.497 1.00 96.62 169 LEU A CA 1
ATOM 1095 C C . LEU A 1 169 ? -0.728 -4.532 19.114 1.00 96.62 169 LEU A C 1
ATOM 1097 O O . LEU A 1 169 ? 0.087 -5.371 19.496 1.00 96.62 169 LEU A O 1
ATOM 1101 N N . ILE A 1 170 ? -0.496 -3.224 19.141 1.00 96.00 170 ILE A N 1
ATOM 1102 C CA . ILE A 1 170 ? 0.788 -2.631 19.535 1.00 96.00 170 ILE A CA 1
ATOM 1103 C C . ILE A 1 170 ? 0.643 -1.793 20.806 1.00 96.00 170 ILE A C 1
ATOM 1105 O O . ILE A 1 170 ? -0.475 -1.539 21.257 1.00 96.00 170 ILE A O 1
ATOM 1109 N N . ASN A 1 171 ? 1.770 -1.391 21.394 1.00 89.88 171 ASN A N 1
ATOM 1110 C CA . ASN A 1 171 ? 1.848 -0.633 22.645 1.00 89.88 171 ASN A CA 1
ATOM 1111 C C . ASN A 1 171 ? 2.419 0.756 22.430 1.00 89.88 171 ASN A C 1
ATOM 1113 O O . ASN A 1 171 ? 3.395 0.850 21.654 1.00 89.88 171 ASN A O 1
#

pLDDT: mean 94.15, std 7.06, range [65.25, 98.69]

Foldseek 3Di:
DEADAVDEQEAAKAAGARAEDPAADEYEDQYEQFFWWWWWWWWFKKWFAADPDRDIDIFGTWATWITWTANDPPGPDIDHKFAIGAIHKDWDPDDRDPFDWTKIWHTWTIWTTYYTQYWTAWTYYIDIDDDGPDMDTPGHTTGIGGTYFSYHPLVSYDYPHDHHYRHHHYD